Protein AF-A0A1B6L974-F1 (afdb_monomer)

Nearest PDB structures (foldseek):
  3nsm-assembly1_A  TM=9.419E-01  e=1.385E-05  Ostrinia furnacalis
  3s6t-assembly1_A  TM=9.414E-01  e=3.039E-05  Ostrinia furnacalis
  3wmb-assembly1_A  TM=9.396E-01  e=6.246E-05  Ostrinia furnacalis
  3vtr-assembly1_A  TM=9.394E-01  e=6.669E-05  Ostrinia furnacalis

Sequence (108 aa):
AADCRRLVSSCGTEYDNRLPQGRNMLGGEVAMWGELVDDQNLDGRVWPRATAAAERLWSDPVTDNRLAEDRLVEQRERLVRRGLRPEAIQPRWCSQNQGGCWGSANNS

Mean predicted aligned error: 9.19 Å

pLDDT: mean 81.61, std 17.05, range [34.72, 97.81]

Foldseek 3Di:
DPDPPPDDPPPDCPPPLFDDDDPPDPFDDDDDDPPPDDPVCVLQSCPPVVVVRVCCRPPRDNDDPVVVVLVSLVVRVVCVVVVGDYHDPAPPVCPVDPPPRVHDPPDD

Organism: NCBI:txid36148

Structure (mmCIF, N/CA/C/O backbone):
data_AF-A0A1B6L974-F1
#
_entry.id   AF-A0A1B6L974-F1
#
loop_
_atom_site.group_PDB
_atom_site.id
_atom_site.type_symbol
_atom_site.label_atom_id
_atom_site.label_alt_id
_atom_site.label_comp_id
_atom_site.label_asym_id
_atom_site.label_entity_id
_atom_site.label_seq_id
_atom_site.pdbx_PDB_ins_code
_atom_site.Cartn_x
_atom_site.Cartn_y
_atom_site.Cartn_z
_atom_site.occupancy
_atom_site.B_iso_or_equiv
_atom_site.auth_seq_id
_atom_site.auth_comp_id
_atom_site.auth_asym_id
_atom_site.auth_atom_id
_atom_site.pdbx_PDB_model_num
ATOM 1 N N . ALA A 1 1 ? 30.479 -19.336 14.129 1.00 35.59 1 ALA A N 1
ATOM 2 C CA . ALA A 1 1 ? 30.228 -18.761 12.796 1.00 35.59 1 ALA A CA 1
ATOM 3 C C . ALA A 1 1 ? 29.615 -19.855 11.936 1.00 35.59 1 ALA A C 1
ATOM 5 O O . ALA A 1 1 ? 30.315 -20.801 11.599 1.00 35.59 1 ALA A O 1
ATOM 6 N N . ALA A 1 2 ? 28.300 -19.813 11.716 1.00 34.72 2 ALA A N 1
ATOM 7 C CA . ALA A 1 2 ? 27.643 -20.776 10.841 1.00 34.72 2 ALA A CA 1
ATOM 8 C C . ALA A 1 2 ? 28.036 -20.467 9.391 1.00 34.72 2 ALA A C 1
ATOM 10 O O . ALA A 1 2 ? 27.980 -19.319 8.956 1.00 34.72 2 ALA A O 1
ATOM 11 N N . ASP A 1 3 ? 28.511 -21.496 8.697 1.00 41.66 3 ASP A N 1
ATOM 12 C CA . ASP A 1 3 ? 29.007 -21.442 7.328 1.00 41.66 3 ASP A CA 1
ATOM 13 C C . ASP A 1 3 ? 27.843 -21.200 6.353 1.00 41.66 3 ASP A C 1
ATOM 15 O O . ASP A 1 3 ? 27.012 -22.080 6.120 1.00 41.66 3 ASP A O 1
ATOM 19 N N . CYS A 1 4 ? 27.795 -19.995 5.777 1.00 53.38 4 CYS A N 1
ATOM 20 C CA . CYS A 1 4 ? 26.799 -19.568 4.788 1.00 53.38 4 CYS A CA 1
ATOM 21 C C . CYS A 1 4 ? 26.871 -20.375 3.470 1.00 53.38 4 CYS A C 1
ATOM 23 O O . CYS A 1 4 ? 26.071 -20.166 2.565 1.00 53.38 4 CYS A O 1
ATOM 25 N N . ARG A 1 5 ? 27.837 -21.294 3.323 1.00 51.34 5 ARG A N 1
ATOM 26 C CA . ARG A 1 5 ? 28.162 -21.960 2.056 1.00 51.34 5 ARG A CA 1
ATOM 27 C C . ARG A 1 5 ? 27.357 -23.238 1.770 1.00 51.34 5 ARG A C 1
ATOM 29 O O . ARG A 1 5 ? 27.461 -23.757 0.663 1.00 51.34 5 ARG A O 1
ATOM 36 N N . ARG A 1 6 ? 26.562 -23.766 2.715 1.00 51.00 6 ARG A N 1
ATOM 37 C CA . ARG A 1 6 ? 25.878 -25.073 2.541 1.00 51.00 6 ARG A CA 1
ATOM 38 C C . ARG A 1 6 ? 24.367 -25.062 2.319 1.00 51.00 6 ARG A C 1
ATOM 40 O O . ARG A 1 6 ? 23.862 -26.095 1.896 1.00 51.00 6 ARG A O 1
ATOM 47 N N . LEU A 1 7 ? 23.648 -23.969 2.583 1.00 51.41 7 LEU A N 1
ATOM 48 C CA . LEU A 1 7 ? 22.174 -23.994 2.528 1.00 51.41 7 LEU A CA 1
ATOM 49 C C . LEU A 1 7 ? 2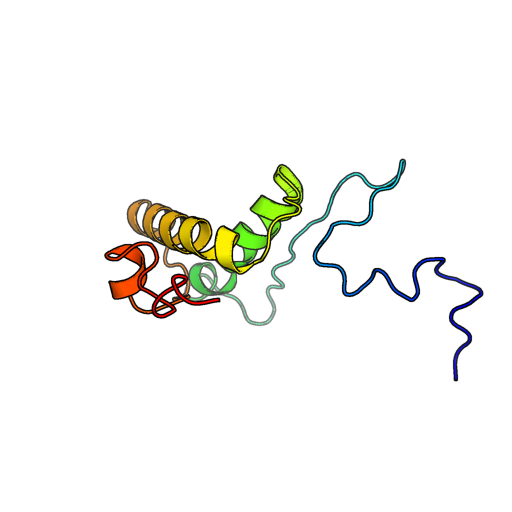1.524 -22.891 1.687 1.00 51.41 7 LEU A C 1
ATOM 51 O O . LEU A 1 7 ? 20.403 -23.091 1.234 1.00 51.41 7 LEU A O 1
ATOM 55 N N . VAL A 1 8 ? 22.199 -21.771 1.415 1.00 52.25 8 VAL A N 1
ATOM 56 C CA . VAL A 1 8 ? 21.618 -20.673 0.626 1.00 52.25 8 VAL A CA 1
ATOM 57 C C . VAL A 1 8 ? 22.703 -20.078 -0.267 1.00 52.25 8 VAL A C 1
ATOM 59 O O . VAL A 1 8 ? 23.686 -19.523 0.212 1.00 52.25 8 VAL A O 1
ATOM 62 N N . SER A 1 9 ? 22.544 -20.196 -1.585 1.00 50.41 9 SER A N 1
ATOM 63 C CA . SER A 1 9 ? 23.493 -19.693 -2.591 1.00 50.41 9 SER A CA 1
ATOM 64 C C . SER A 1 9 ? 23.529 -18.163 -2.718 1.00 50.41 9 SER A C 1
ATOM 66 O O . SER A 1 9 ? 24.149 -17.644 -3.640 1.00 50.41 9 SER A O 1
ATOM 68 N N . SER A 1 10 ? 22.870 -17.425 -1.827 1.00 55.41 10 SER A N 1
ATOM 69 C CA . SER A 1 10 ? 22.691 -15.978 -1.930 1.00 55.41 10 SER A CA 1
ATOM 70 C C . SER A 1 10 ? 23.004 -15.254 -0.620 1.00 55.41 10 SER A C 1
ATOM 72 O O . SER A 1 10 ? 22.212 -14.462 -0.127 1.00 55.41 10 SER A O 1
ATOM 74 N N . CYS A 1 11 ? 24.191 -15.477 -0.055 1.00 49.47 11 CYS A N 1
ATOM 75 C CA . CYS A 1 11 ? 24.661 -14.764 1.145 1.00 49.47 11 CYS A CA 1
ATOM 76 C C . CYS A 1 11 ? 25.068 -13.291 0.865 1.00 49.47 11 CYS A C 1
ATOM 78 O O . CYS A 1 11 ? 25.993 -12.771 1.480 1.00 49.47 11 CYS A O 1
ATOM 80 N N . GLY A 1 12 ? 24.432 -12.623 -0.105 1.00 51.75 12 GLY A N 1
ATOM 81 C CA . GLY A 1 12 ? 24.814 -11.274 -0.542 1.00 51.75 12 GLY A CA 1
ATOM 82 C C . GLY A 1 12 ? 23.757 -10.491 -1.322 1.00 51.75 12 GLY A C 1
ATOM 83 O O . GLY A 1 12 ? 23.893 -9.281 -1.433 1.00 51.75 12 GLY A O 1
ATOM 84 N N . THR A 1 13 ? 22.692 -11.134 -1.807 1.00 52.97 13 THR A N 1
ATOM 85 C CA . THR A 1 13 ? 21.577 -10.445 -2.487 1.00 52.97 13 THR A CA 1
ATOM 86 C C . THR A 1 13 ? 20.412 -10.128 -1.547 1.00 52.97 13 THR A C 1
ATOM 88 O O . THR A 1 13 ? 19.416 -9.573 -1.986 1.00 52.97 13 THR A O 1
ATOM 91 N N . GLU A 1 14 ? 20.505 -10.489 -0.262 1.00 53.94 14 GLU A N 1
ATOM 92 C CA . GLU A 1 14 ? 19.456 -10.233 0.743 1.00 53.94 14 GLU A CA 1
ATOM 93 C C . GLU A 1 14 ? 19.179 -8.725 0.915 1.00 53.94 14 GLU A C 1
ATOM 95 O O . GLU A 1 14 ? 18.057 -8.324 1.199 1.00 53.94 14 GLU A O 1
ATOM 100 N N . TYR A 1 15 ? 20.204 -7.885 0.719 1.00 58.38 15 TYR A N 1
ATOM 101 C CA . TYR A 1 15 ? 20.120 -6.427 0.865 1.00 58.38 15 TYR A CA 1
ATOM 102 C C . TYR A 1 15 ? 19.919 -5.682 -0.457 1.00 58.38 15 TYR A C 1
ATOM 104 O O . TYR A 1 15 ? 19.893 -4.449 -0.466 1.00 58.38 15 TYR A O 1
ATOM 112 N N . ASP A 1 16 ? 19.778 -6.402 -1.571 1.00 65.88 16 ASP A N 1
ATOM 113 C CA . ASP A 1 16 ? 19.386 -5.767 -2.818 1.00 65.88 16 ASP A CA 1
ATOM 114 C C . ASP A 1 16 ? 17.890 -5.459 -2.751 1.00 65.88 16 ASP A C 1
ATOM 116 O O . ASP A 1 16 ? 17.068 -6.317 -2.436 1.00 65.88 16 ASP A O 1
ATOM 120 N N . ASN A 1 17 ? 17.515 -4.225 -3.089 1.00 72.25 17 ASN A N 1
ATOM 121 C CA . ASN A 1 17 ? 16.122 -3.811 -3.253 1.00 72.25 17 ASN A CA 1
ATOM 122 C C . ASN A 1 17 ? 15.526 -4.442 -4.529 1.00 72.25 17 ASN A C 1
ATOM 124 O O . ASN A 1 17 ? 15.114 -3.719 -5.437 1.00 72.25 17 ASN A O 1
ATOM 128 N N . ARG A 1 18 ? 15.544 -5.772 -4.648 1.00 75.94 18 ARG A N 1
ATOM 129 C CA . ARG A 1 18 ? 15.023 -6.557 -5.773 1.00 75.94 18 ARG A CA 1
ATOM 130 C C . ARG A 1 18 ? 14.470 -7.879 -5.273 1.00 75.94 18 ARG A C 1
ATOM 132 O O . ARG A 1 18 ? 14.998 -8.464 -4.331 1.00 75.94 18 ARG A O 1
ATOM 139 N N . LEU A 1 19 ? 13.433 -8.368 -5.939 1.00 81.62 19 LEU A N 1
ATOM 140 C CA . LEU A 1 19 ? 12.922 -9.696 -5.641 1.00 81.62 19 LEU A CA 1
ATOM 141 C C . LEU A 1 19 ? 13.865 -10.764 -6.215 1.00 81.62 19 LEU A C 1
ATOM 143 O O . LEU A 1 19 ? 14.370 -10.610 -7.333 1.00 81.62 19 LEU A O 1
ATOM 147 N N . PRO A 1 20 ? 14.120 -11.859 -5.478 1.00 79.88 20 PRO A N 1
ATOM 148 C CA . PRO A 1 20 ? 14.870 -12.975 -6.021 1.00 79.88 20 PRO A CA 1
ATOM 149 C C . PRO A 1 20 ? 14.100 -13.564 -7.207 1.00 79.88 20 PRO A C 1
ATOM 151 O O . PRO A 1 20 ? 12.891 -13.783 -7.146 1.00 79.88 20 PRO A O 1
ATOM 154 N N . GLN A 1 21 ? 14.815 -13.805 -8.301 1.00 78.12 21 GLN A N 1
ATOM 155 C CA . GLN A 1 21 ? 14.246 -14.334 -9.535 1.00 78.12 21 GLN A CA 1
ATOM 156 C C . GLN A 1 21 ? 14.617 -15.814 -9.652 1.00 78.12 21 GLN A C 1
ATOM 158 O O . GLN A 1 21 ? 15.792 -16.181 -9.609 1.00 78.12 21 GLN A O 1
ATOM 163 N N . GLY A 1 22 ? 13.618 -16.683 -9.798 1.00 83.19 22 GLY A N 1
ATOM 164 C CA . GLY A 1 22 ? 13.829 -18.123 -9.869 1.00 83.19 22 GLY A CA 1
ATOM 165 C C . GLY A 1 22 ? 12.644 -18.845 -10.492 1.00 83.19 22 GLY A C 1
ATOM 166 O O . GLY A 1 22 ? 11.495 -18.468 -10.304 1.00 83.19 22 GLY A O 1
ATOM 167 N N . ARG A 1 23 ? 12.915 -19.937 -11.212 1.00 87.56 23 ARG A N 1
ATOM 168 C CA . ARG A 1 23 ? 11.887 -20.693 -11.950 1.00 87.56 23 ARG A CA 1
ATOM 169 C C . ARG A 1 23 ? 10.803 -21.319 -11.051 1.00 87.56 23 ARG A C 1
ATOM 171 O O . ARG A 1 23 ? 9.733 -21.649 -11.544 1.00 87.56 23 ARG A O 1
ATOM 178 N N . ASN A 1 24 ? 11.082 -21.459 -9.753 1.00 88.81 24 ASN A N 1
ATOM 179 C CA . ASN A 1 24 ? 10.158 -21.984 -8.739 1.00 88.81 24 ASN A CA 1
ATOM 180 C C . ASN A 1 24 ? 9.573 -20.884 -7.830 1.00 88.81 24 ASN A C 1
ATOM 182 O O . ASN A 1 24 ? 8.895 -21.200 -6.857 1.00 88.81 24 ASN A O 1
ATOM 186 N N . MET A 1 25 ? 9.865 -19.609 -8.097 1.00 85.38 25 MET A N 1
ATOM 187 C CA . MET A 1 25 ? 9.357 -18.482 -7.316 1.00 85.38 25 MET A CA 1
ATOM 188 C C . MET A 1 25 ? 8.128 -17.913 -8.021 1.00 85.38 25 MET A C 1
ATOM 190 O O . MET A 1 25 ? 8.229 -17.391 -9.126 1.00 85.38 25 MET A O 1
ATOM 194 N N . LEU A 1 26 ? 6.962 -18.056 -7.391 1.00 88.88 26 LEU A N 1
ATOM 195 C CA . LEU A 1 26 ? 5.685 -17.593 -7.949 1.00 88.88 26 LEU A CA 1
ATOM 196 C C . LEU A 1 26 ? 5.327 -16.167 -7.514 1.00 88.88 26 LEU A C 1
ATOM 198 O O . LEU A 1 26 ? 4.498 -15.523 -8.147 1.00 88.88 26 LEU A O 1
ATOM 202 N N . GLY A 1 27 ? 5.930 -15.687 -6.428 1.00 89.06 27 GLY A N 1
ATOM 203 C CA . GLY A 1 27 ? 5.642 -14.388 -5.840 1.00 89.06 27 GLY A CA 1
ATOM 204 C C . GLY A 1 27 ? 5.922 -14.390 -4.344 1.00 89.06 27 GLY A C 1
ATOM 205 O O . GLY A 1 27 ? 6.694 -15.209 -3.843 1.00 89.06 27 GLY A O 1
ATOM 206 N N . GLY A 1 28 ? 5.265 -13.477 -3.640 1.00 90.50 28 GLY A N 1
ATOM 207 C CA . GLY A 1 28 ? 5.338 -13.345 -2.194 1.00 90.50 28 GLY A CA 1
ATOM 208 C C . GLY A 1 28 ? 4.027 -12.819 -1.631 1.00 90.50 28 GLY A C 1
ATOM 209 O O . GLY A 1 28 ? 3.135 -12.398 -2.368 1.00 90.50 28 GLY A O 1
ATOM 210 N N . GLU A 1 29 ? 3.927 -12.843 -0.311 1.00 94.44 29 GLU A N 1
ATOM 211 C CA . GLU A 1 29 ? 2.775 -12.353 0.431 1.00 94.44 29 GLU A CA 1
ATOM 212 C C . GLU A 1 29 ? 3.222 -11.392 1.529 1.00 94.44 29 GLU A C 1
ATOM 214 O O . GLU A 1 29 ? 4.363 -11.426 1.993 1.00 94.44 29 GLU A O 1
ATOM 219 N N . VAL A 1 30 ? 2.305 -10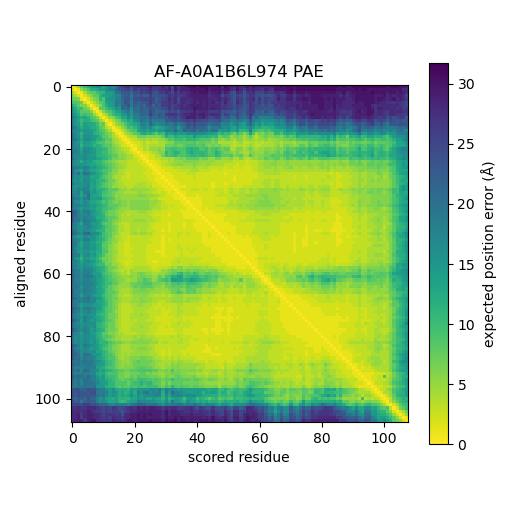.526 1.948 1.00 95.94 30 VAL A N 1
ATOM 220 C CA . VAL A 1 30 ? 2.483 -9.694 3.135 1.00 95.94 30 VAL A CA 1
ATOM 221 C C . VAL A 1 30 ? 1.480 -10.168 4.165 1.00 95.94 30 VAL A C 1
ATOM 223 O O . VAL A 1 30 ? 0.274 -10.039 3.963 1.00 95.94 30 VAL A O 1
ATOM 226 N N . ALA A 1 31 ? 1.986 -10.707 5.268 1.00 95.75 31 ALA A N 1
ATOM 227 C CA . ALA A 1 31 ? 1.159 -11.155 6.374 1.00 95.75 31 ALA A CA 1
ATOM 228 C C . ALA A 1 31 ? 0.944 -10.022 7.383 1.00 95.75 31 ALA A C 1
ATOM 230 O O . ALA A 1 31 ? 1.885 -9.351 7.812 1.00 95.75 31 ALA A O 1
ATOM 231 N N . MET A 1 32 ? -0.309 -9.848 7.788 1.00 95.88 32 MET A N 1
ATOM 232 C CA . MET A 1 32 ? -0.689 -9.070 8.958 1.00 95.88 32 MET A CA 1
ATOM 233 C C . MET A 1 32 ? -1.164 -10.080 10.004 1.00 95.88 32 MET A C 1
ATOM 235 O O . MET A 1 32 ? -2.171 -10.753 9.789 1.00 95.88 32 MET A O 1
ATOM 239 N N . TRP A 1 33 ? -0.431 -10.202 11.110 1.00 96.00 33 TRP A N 1
ATOM 240 C CA . TRP A 1 33 ? -0.776 -11.115 12.197 1.00 96.00 33 TRP A CA 1
ATOM 241 C C . TRP A 1 33 ? -1.693 -10.449 13.232 1.00 96.00 33 TRP A C 1
ATOM 243 O O . TRP A 1 33 ? -1.488 -9.305 13.645 1.00 96.00 33 TRP A O 1
ATOM 253 N N . GLY A 1 34 ? -2.755 -11.162 13.607 1.00 96.62 34 GLY A N 1
ATOM 254 C CA . GLY A 1 34 ? -3.893 -10.610 14.343 1.00 96.62 34 GLY A CA 1
ATOM 255 C C . GLY A 1 34 ? -3.697 -10.437 15.850 1.00 96.62 34 GLY A C 1
ATOM 256 O O . GLY A 1 34 ? -4.634 -10.016 16.515 1.00 96.62 34 GLY A O 1
ATOM 257 N N . GLU A 1 35 ? -2.531 -10.741 16.423 1.00 97.81 35 GLU A N 1
ATOM 258 C CA . GLU A 1 35 ? -2.342 -10.760 17.883 1.00 97.81 35 GLU A CA 1
ATOM 259 C C . GLU A 1 35 ? -2.551 -9.384 18.522 1.00 97.81 35 GLU A C 1
ATOM 261 O O . GLU A 1 35 ? -2.965 -9.290 19.675 1.00 97.81 35 GLU A O 1
ATOM 266 N N . LEU A 1 36 ? -2.255 -8.313 17.780 1.00 96.19 36 LEU A N 1
ATOM 267 C CA . LEU A 1 36 ? -2.356 -6.926 18.240 1.00 96.19 36 LEU A CA 1
ATOM 268 C C . LEU A 1 36 ? -3.151 -6.045 17.267 1.00 96.19 36 LEU A C 1
ATOM 270 O O . LEU A 1 36 ? -2.934 -4.826 17.252 1.00 96.19 36 LEU A O 1
ATOM 274 N N . VAL A 1 37 ? -3.989 -6.636 16.411 1.00 97.00 37 VAL A N 1
ATOM 275 C CA . VAL A 1 37 ? -4.748 -5.913 15.381 1.00 97.00 37 VAL A CA 1
ATOM 276 C C . VAL A 1 37 ? -6.244 -6.128 15.520 1.00 97.00 37 VAL A C 1
ATOM 278 O O . VAL A 1 37 ? -6.715 -7.240 15.724 1.00 97.00 37 VAL A O 1
ATOM 281 N N . ASP A 1 38 ? -6.970 -5.024 15.395 1.00 96.12 38 ASP A N 1
ATOM 282 C CA . ASP A 1 38 ? -8.421 -4.936 15.463 1.00 96.12 38 ASP A CA 1
ATOM 283 C C . ASP A 1 38 ? -8.950 -4.013 14.351 1.00 96.12 38 ASP A C 1
ATOM 285 O O . ASP A 1 38 ? -8.185 -3.392 13.604 1.00 96.12 38 ASP A O 1
ATOM 289 N N . ASP A 1 39 ? -10.271 -3.876 14.257 1.00 95.50 39 ASP A N 1
ATOM 290 C CA . ASP A 1 39 ? -10.931 -3.035 13.248 1.00 95.50 39 ASP A CA 1
ATOM 291 C C . ASP A 1 39 ? -10.575 -1.539 13.361 1.00 95.50 39 ASP A C 1
ATOM 293 O O . ASP A 1 39 ? -10.791 -0.756 12.429 1.00 95.50 39 ASP A O 1
ATOM 297 N N . GLN A 1 40 ? -10.043 -1.102 14.506 1.00 95.75 40 GLN A N 1
ATOM 298 C CA . GLN A 1 40 ? -9.688 0.298 14.728 1.00 95.75 40 GLN A CA 1
ATOM 299 C C . GLN A 1 40 ? -8.296 0.625 14.201 1.00 95.75 40 GLN A C 1
ATOM 301 O O . GLN A 1 40 ? -8.069 1.755 13.762 1.00 95.75 40 GLN A O 1
ATOM 306 N N . ASN A 1 41 ? -7.376 -0.341 14.217 1.00 95.50 41 ASN A N 1
ATOM 307 C CA . ASN A 1 41 ? -5.985 -0.123 13.838 1.00 95.50 41 ASN A CA 1
ATOM 308 C C . ASN A 1 41 ? -5.553 -0.839 12.544 1.00 95.50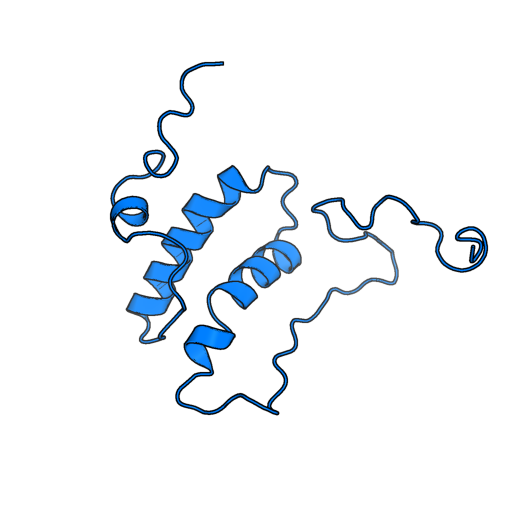 41 ASN A C 1
ATOM 310 O O . ASN A 1 41 ? -4.478 -0.520 12.029 1.00 95.50 41 ASN A O 1
ATOM 314 N N . LEU A 1 42 ? -6.381 -1.726 11.979 1.00 96.38 42 LEU A N 1
ATOM 315 C CA . LEU A 1 42 ? -6.067 -2.499 10.772 1.00 96.38 42 LEU A CA 1
ATOM 316 C C . LEU A 1 42 ? -5.620 -1.620 9.594 1.00 96.38 42 LEU A C 1
ATOM 318 O O . LEU A 1 42 ? -4.570 -1.870 9.006 1.00 96.38 42 LEU A O 1
ATOM 322 N N . ASP A 1 43 ? -6.374 -0.567 9.270 1.00 96.81 43 ASP A N 1
ATOM 323 C CA . ASP A 1 43 ? -6.097 0.268 8.093 1.00 96.81 43 ASP A CA 1
ATOM 324 C C . ASP A 1 43 ? -4.722 0.939 8.157 1.00 96.81 43 ASP A C 1
ATOM 326 O O . ASP A 1 43 ? -3.979 0.912 7.177 1.00 96.81 43 ASP A O 1
ATOM 330 N N . GLY A 1 44 ? -4.366 1.511 9.311 1.00 96.44 44 GLY A N 1
ATOM 331 C CA . GLY A 1 44 ? -3.059 2.138 9.516 1.00 96.44 44 GLY A CA 1
ATOM 332 C C . GLY A 1 44 ? -1.934 1.107 9.629 1.00 96.44 44 GLY A C 1
ATOM 333 O O . GLY A 1 44 ? -0.800 1.351 9.217 1.00 96.44 44 GLY A O 1
ATOM 334 N N . ARG A 1 45 ? -2.237 -0.094 10.136 1.00 95.75 45 ARG A N 1
ATOM 335 C CA . ARG A 1 45 ? -1.282 -1.210 10.196 1.00 95.75 45 ARG A CA 1
ATOM 336 C C . ARG A 1 45 ? -0.932 -1.724 8.796 1.00 95.75 45 ARG A C 1
ATOM 338 O O . ARG A 1 45 ? 0.236 -1.967 8.509 1.00 95.75 45 ARG A O 1
ATOM 345 N N . VAL A 1 46 ? -1.922 -1.862 7.921 1.00 96.94 46 VAL A N 1
ATOM 346 C CA . VAL A 1 46 ? -1.760 -2.469 6.592 1.00 96.94 46 V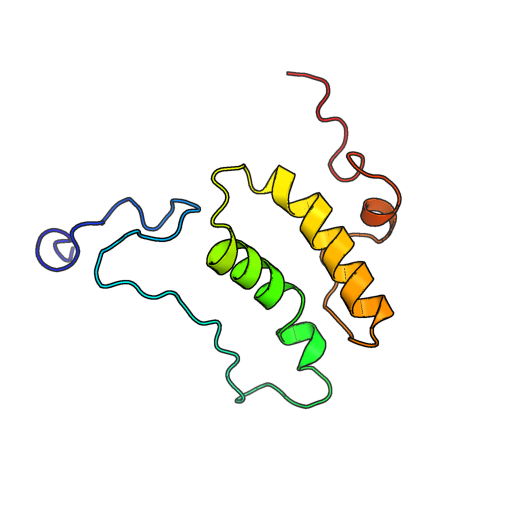AL A CA 1
ATOM 347 C C . VAL A 1 46 ? -1.332 -1.438 5.551 1.00 96.94 46 VAL A C 1
ATOM 349 O O . VAL A 1 46 ? -0.372 -1.652 4.807 1.00 96.94 46 VAL A O 1
ATOM 352 N N . TRP A 1 47 ? -2.009 -0.295 5.493 1.00 97.00 47 TRP A N 1
ATOM 353 C CA . TRP A 1 47 ? -1.798 0.711 4.460 1.00 97.00 47 TRP A CA 1
ATOM 354 C C . TRP A 1 47 ? -0.981 1.880 5.010 1.00 97.00 47 TRP A C 1
ATOM 356 O O . TRP A 1 47 ? -1.298 2.384 6.085 1.00 97.00 47 TRP A O 1
ATOM 366 N N . PRO A 1 48 ? 0.053 2.362 4.296 1.00 96.31 48 PRO A N 1
ATOM 367 C CA . PRO A 1 48 ? 0.436 2.072 2.907 1.00 96.31 48 PRO A CA 1
ATOM 368 C C . PRO A 1 48 ? 1.560 1.027 2.757 1.00 96.31 48 PRO A C 1
ATOM 370 O O . PRO A 1 48 ? 2.067 0.831 1.655 1.00 96.31 48 PRO A O 1
ATOM 373 N N . ARG A 1 49 ? 1.960 0.340 3.833 1.00 95.38 49 ARG A N 1
ATOM 374 C CA . ARG A 1 49 ? 3.046 -0.659 3.811 1.00 95.38 49 ARG A CA 1
ATOM 375 C C . ARG A 1 49 ? 2.787 -1.793 2.815 1.00 95.38 49 ARG A C 1
ATOM 377 O O . ARG A 1 49 ? 3.660 -2.114 2.013 1.00 95.38 49 ARG A O 1
ATOM 384 N N . ALA A 1 50 ? 1.571 -2.334 2.799 1.00 96.81 50 ALA A N 1
ATOM 385 C CA . ALA A 1 50 ? 1.171 -3.362 1.840 1.00 96.81 50 ALA A CA 1
ATOM 386 C C . ALA A 1 50 ? 1.180 -2.853 0.386 1.00 96.81 50 ALA A C 1
ATOM 388 O O . ALA A 1 50 ? 1.479 -3.617 -0.526 1.00 96.81 50 ALA A O 1
ATOM 389 N N . THR A 1 51 ? 0.932 -1.559 0.155 1.00 96.06 51 THR A N 1
ATOM 390 C CA . THR A 1 51 ? 1.043 -0.947 -1.180 1.00 96.06 51 THR A CA 1
ATOM 391 C C . THR A 1 51 ? 2.473 -1.010 -1.710 1.00 96.06 51 THR A C 1
ATOM 393 O O . THR A 1 51 ? 2.672 -1.340 -2.875 1.00 96.06 51 THR A O 1
ATOM 396 N N . ALA A 1 52 ? 3.467 -0.714 -0.868 1.00 92.94 52 ALA A N 1
ATOM 397 C CA . ALA A 1 52 ? 4.870 -0.753 -1.275 1.00 92.94 52 ALA A CA 1
ATOM 398 C C . ALA A 1 52 ? 5.293 -2.172 -1.690 1.00 92.94 52 ALA A C 1
ATOM 400 O O . ALA A 1 52 ? 5.948 -2.359 -2.714 1.00 92.94 52 ALA A O 1
ATOM 401 N N . ALA A 1 53 ? 4.855 -3.183 -0.936 1.00 92.88 53 ALA A N 1
ATOM 402 C CA . ALA A 1 53 ? 5.076 -4.579 -1.299 1.00 92.88 53 ALA A CA 1
ATOM 403 C C . ALA A 1 53 ? 4.324 -4.979 -2.579 1.00 92.88 53 ALA A C 1
ATOM 405 O O . ALA A 1 53 ? 4.883 -5.677 -3.421 1.00 92.88 53 ALA A O 1
ATOM 406 N N . ALA A 1 54 ? 3.088 -4.504 -2.764 1.00 95.00 54 ALA A N 1
ATOM 407 C CA . ALA A 1 54 ? 2.316 -4.756 -3.977 1.00 95.00 54 ALA A CA 1
ATOM 408 C C . ALA A 1 54 ? 3.001 -4.182 -5.229 1.00 95.00 54 ALA A C 1
ATOM 410 O O . ALA A 1 54 ? 3.025 -4.849 -6.259 1.00 95.00 54 ALA A O 1
ATOM 411 N N . GLU A 1 55 ? 3.602 -2.989 -5.146 1.00 92.94 55 GLU A N 1
ATOM 412 C CA . GLU A 1 55 ? 4.389 -2.422 -6.251 1.00 92.94 55 GLU A CA 1
ATOM 413 C C . GLU A 1 55 ? 5.575 -3.325 -6.600 1.00 92.94 55 GLU A C 1
ATOM 415 O O . GLU A 1 55 ? 5.771 -3.656 -7.766 1.00 92.94 55 GLU A O 1
ATOM 420 N N . ARG A 1 56 ? 6.314 -3.808 -5.594 1.00 89.81 56 ARG A N 1
ATOM 421 C CA . ARG A 1 56 ? 7.428 -4.740 -5.816 1.00 89.81 56 ARG A CA 1
ATOM 422 C C . ARG A 1 56 ? 6.985 -6.038 -6.471 1.00 89.81 56 ARG A C 1
ATOM 424 O O . ARG A 1 56 ? 7.591 -6.444 -7.453 1.00 89.81 56 ARG A O 1
ATOM 431 N N . LEU A 1 57 ? 5.922 -6.655 -5.970 1.00 91.62 57 LEU A N 1
ATOM 432 C CA . LEU A 1 57 ? 5.421 -7.924 -6.497 1.00 91.62 57 LEU A CA 1
ATOM 433 C C . LEU A 1 57 ? 4.818 -7.796 -7.902 1.00 91.62 57 LEU A C 1
ATOM 435 O O . LEU A 1 57 ? 4.794 -8.779 -8.637 1.00 91.62 57 LEU A O 1
ATOM 439 N N . TRP A 1 58 ? 4.331 -6.611 -8.280 1.00 92.75 58 TRP A N 1
ATOM 440 C CA . TRP A 1 58 ? 3.709 -6.390 -9.584 1.00 92.75 58 TRP A CA 1
ATOM 441 C C . TRP A 1 58 ? 4.691 -5.927 -10.662 1.00 92.75 58 TRP A C 1
ATOM 443 O O . TRP A 1 58 ? 4.639 -6.422 -11.787 1.00 92.75 58 TRP A O 1
ATOM 453 N N . SER A 1 59 ? 5.543 -4.943 -10.360 1.00 90.12 59 SER A N 1
ATOM 454 C CA . SER A 1 59 ? 6.414 -4.303 -11.357 1.00 90.12 59 SER A CA 1
ATOM 455 C C . SER A 1 59 ? 7.909 -4.510 -11.126 1.00 90.12 59 SER A C 1
ATOM 457 O O . SER A 1 59 ? 8.668 -4.255 -12.057 1.00 90.12 59 SER A O 1
ATOM 459 N N . ASP A 1 60 ? 8.324 -4.941 -9.928 1.00 87.38 60 ASP A N 1
ATOM 460 C CA . ASP A 1 60 ? 9.721 -5.096 -9.480 1.00 87.38 60 ASP A CA 1
ATOM 461 C C . ASP A 1 60 ? 10.689 -4.055 -10.085 1.00 87.38 60 ASP A C 1
ATOM 463 O O . ASP A 1 60 ? 11.617 -4.393 -10.829 1.00 87.38 60 ASP A O 1
ATOM 467 N N . PRO A 1 61 ? 10.459 -2.748 -9.844 1.00 83.75 61 PRO A N 1
ATOM 468 C CA . PRO A 1 61 ? 11.221 -1.712 -10.510 1.00 83.75 61 PRO A CA 1
ATOM 469 C C . PRO A 1 61 ? 12.665 -1.700 -10.005 1.00 83.75 61 PRO A C 1
ATOM 471 O O . PRO A 1 61 ? 12.940 -1.726 -8.806 1.00 83.75 61 PRO A O 1
ATOM 474 N N . VAL A 1 62 ? 13.600 -1.564 -10.943 1.00 82.56 62 VAL A N 1
ATOM 475 C CA . VAL A 1 62 ? 15.042 -1.475 -10.660 1.00 82.56 62 VAL A CA 1
ATOM 476 C C . VAL A 1 62 ? 15.453 -0.081 -10.148 1.00 82.56 62 VAL A C 1
ATOM 478 O O . VAL A 1 62 ? 16.610 0.155 -9.808 1.00 82.56 62 VAL A O 1
ATOM 481 N N . THR A 1 63 ? 14.511 0.862 -10.120 1.00 81.50 63 THR A N 1
ATOM 482 C CA . THR A 1 63 ? 14.730 2.265 -9.757 1.00 81.50 63 THR A CA 1
ATOM 483 C C . THR A 1 63 ? 14.976 2.460 -8.264 1.00 81.50 63 THR A C 1
ATOM 485 O O . THR A 1 63 ? 14.485 1.694 -7.436 1.00 81.50 63 THR A O 1
ATOM 488 N N . ASP A 1 64 ? 15.667 3.551 -7.931 1.00 80.12 64 ASP A N 1
ATOM 489 C CA . ASP A 1 64 ? 15.897 3.979 -6.552 1.00 80.12 64 ASP A CA 1
ATOM 490 C C . ASP A 1 64 ? 14.577 4.254 -5.807 1.00 80.12 64 ASP A C 1
ATOM 492 O O . ASP A 1 64 ? 13.580 4.705 -6.379 1.00 80.12 64 ASP A O 1
ATOM 496 N N . ASN A 1 65 ? 14.600 4.016 -4.501 1.00 78.62 65 ASN A N 1
ATOM 497 C CA . ASN A 1 65 ? 13.499 4.190 -3.561 1.00 78.62 65 ASN A CA 1
ATOM 498 C C . ASN A 1 65 ? 12.960 5.628 -3.596 1.00 78.62 65 ASN A C 1
ATOM 500 O O . ASN A 1 65 ? 11.755 5.830 -3.465 1.00 78.62 65 ASN A O 1
ATOM 504 N N . ARG A 1 66 ? 13.832 6.614 -3.848 1.00 79.81 66 ARG A N 1
ATOM 505 C CA . ARG A 1 66 ? 13.450 8.028 -3.997 1.00 79.81 66 ARG A CA 1
ATOM 506 C C . ARG A 1 66 ? 12.424 8.255 -5.106 1.00 79.81 66 ARG A C 1
ATOM 508 O O . ARG A 1 66 ? 11.520 9.060 -4.942 1.00 79.81 66 ARG A O 1
ATOM 515 N N . LEU A 1 67 ? 12.529 7.519 -6.214 1.00 82.19 67 LEU A N 1
ATOM 516 C CA . LEU A 1 67 ? 11.586 7.634 -7.332 1.00 82.19 67 LEU A CA 1
ATOM 517 C C . LEU A 1 67 ? 10.253 6.921 -7.054 1.00 82.19 67 LEU A C 1
ATOM 519 O O . LEU A 1 67 ? 9.238 7.247 -7.667 1.00 82.19 67 LEU A O 1
ATOM 523 N N . ALA A 1 68 ? 10.243 5.936 -6.152 1.00 87.12 68 ALA A N 1
ATOM 524 C CA . ALA A 1 68 ? 9.021 5.243 -5.743 1.00 87.12 68 ALA A CA 1
ATOM 525 C C . ALA A 1 68 ? 8.186 6.077 -4.761 1.00 87.12 68 ALA A C 1
ATOM 527 O O . ALA A 1 68 ? 6.973 5.904 -4.659 1.00 87.12 68 ALA A O 1
ATOM 528 N N . GLU A 1 69 ? 8.826 6.994 -4.046 1.00 85.50 69 GLU A N 1
ATOM 529 C CA . GLU A 1 69 ? 8.196 7.746 -2.977 1.00 85.50 69 GLU A CA 1
ATOM 530 C C . GLU A 1 69 ? 7.068 8.662 -3.453 1.00 85.50 69 GLU A C 1
ATOM 532 O O . GLU A 1 69 ? 5.970 8.591 -2.902 1.00 85.50 69 GLU A O 1
ATOM 537 N N . ASP A 1 70 ? 7.293 9.445 -4.512 1.00 84.62 70 ASP A N 1
ATOM 538 C CA . ASP A 1 70 ? 6.264 10.325 -5.082 1.00 84.62 70 ASP A CA 1
ATOM 539 C C . ASP A 1 70 ? 4.995 9.526 -5.441 1.00 84.62 70 ASP A C 1
ATOM 541 O O . ASP A 1 70 ? 3.868 9.930 -5.135 1.00 84.62 70 ASP A O 1
ATOM 545 N N . ARG A 1 71 ? 5.173 8.329 -6.022 1.00 89.25 71 ARG A N 1
ATOM 546 C CA . ARG A 1 71 ? 4.069 7.422 -6.374 1.00 89.25 71 ARG A CA 1
ATOM 547 C C . ARG A 1 71 ? 3.383 6.847 -5.140 1.00 89.25 71 ARG A C 1
ATOM 549 O O . ARG A 1 71 ? 2.155 6.748 -5.115 1.00 89.25 71 ARG A O 1
ATOM 556 N N . LEU A 1 72 ? 4.148 6.478 -4.114 1.00 91.44 72 LEU A N 1
ATOM 557 C CA . LEU A 1 72 ? 3.613 5.926 -2.872 1.00 91.44 72 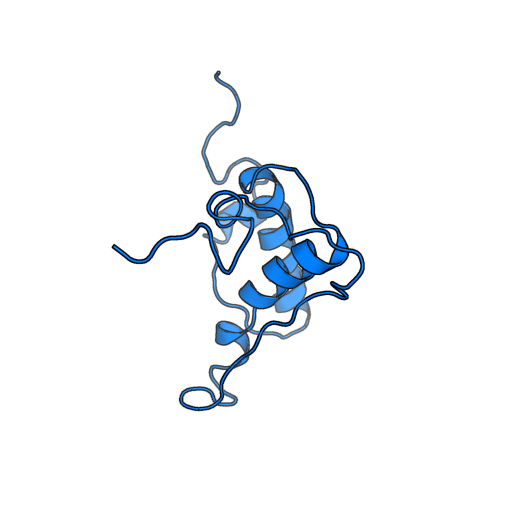LEU A CA 1
ATOM 558 C C . LEU A 1 72 ? 2.792 6.971 -2.101 1.00 91.44 72 LEU A C 1
ATOM 560 O O . LEU A 1 72 ? 1.716 6.653 -1.585 1.00 91.44 72 LEU A O 1
ATOM 564 N N . VAL A 1 73 ? 3.255 8.222 -2.071 1.00 91.31 73 VAL A N 1
ATOM 565 C CA . VAL A 1 73 ? 2.539 9.359 -1.478 1.00 91.31 73 VAL A CA 1
ATOM 566 C C . VAL A 1 73 ? 1.238 9.629 -2.233 1.00 91.31 73 VAL A C 1
ATOM 568 O O . VAL A 1 73 ? 0.179 9.743 -1.612 1.00 91.31 73 VAL A O 1
ATOM 571 N N . GLU A 1 74 ? 1.267 9.655 -3.567 1.00 90.81 74 GLU A N 1
ATOM 572 C CA . GLU A 1 74 ? 0.049 9.822 -4.365 1.00 90.81 74 GLU A CA 1
ATOM 573 C C . GLU A 1 74 ? -0.941 8.666 -4.143 1.00 90.81 74 GLU A 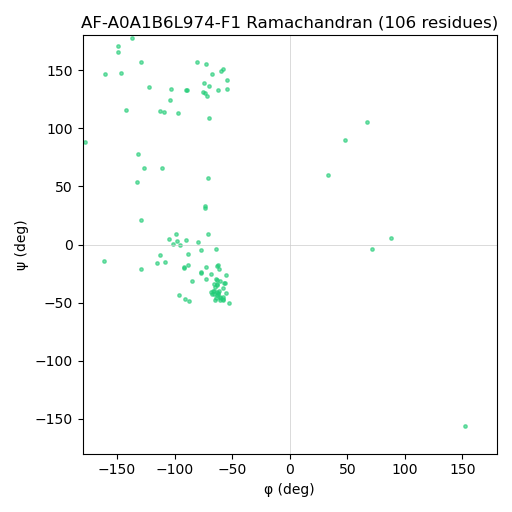C 1
ATOM 575 O O . GLU A 1 74 ? -2.149 8.872 -3.974 1.00 90.81 74 GLU A O 1
ATOM 580 N N . GLN A 1 75 ? -0.436 7.433 -4.097 1.00 94.00 75 GLN A N 1
ATOM 581 C CA . GLN A 1 75 ? -1.247 6.247 -3.869 1.00 94.00 75 GLN A CA 1
ATOM 582 C C . GLN A 1 75 ? -1.877 6.246 -2.474 1.00 94.00 75 GLN A C 1
ATOM 584 O O . GLN A 1 75 ? -3.045 5.879 -2.335 1.00 94.00 75 GLN A O 1
ATOM 589 N N . ARG A 1 76 ? -1.170 6.734 -1.450 1.00 94.88 76 ARG A N 1
ATOM 590 C CA . ARG A 1 76 ? -1.746 6.962 -0.120 1.00 94.88 76 ARG A CA 1
ATOM 591 C C . ARG A 1 76 ? -2.940 7.918 -0.191 1.00 94.88 76 ARG A C 1
ATOM 593 O O . ARG A 1 76 ? -4.001 7.597 0.339 1.00 94.88 76 ARG A O 1
ATOM 600 N N . GLU A 1 77 ? -2.815 9.052 -0.879 1.00 92.81 77 GLU A N 1
ATOM 601 C CA . GLU A 1 77 ? -3.925 10.006 -1.039 1.00 92.81 77 GLU A CA 1
ATOM 602 C C . GLU A 1 77 ? -5.105 9.396 -1.815 1.00 92.81 77 GLU A C 1
ATOM 604 O O . GLU A 1 77 ? -6.270 9.666 -1.515 1.00 92.81 77 GLU A O 1
ATOM 609 N N . ARG A 1 78 ? -4.839 8.512 -2.786 1.00 94.69 78 ARG A N 1
ATOM 610 C CA . ARG A 1 78 ? -5.890 7.730 -3.462 1.00 94.69 78 ARG A CA 1
ATOM 611 C C . ARG A 1 78 ? -6.621 6.793 -2.496 1.00 94.69 78 ARG A C 1
ATOM 613 O O . ARG A 1 78 ? -7.842 6.704 -2.593 1.00 94.69 78 ARG A O 1
ATOM 620 N N . LEU A 1 79 ? -5.922 6.132 -1.571 1.00 96.56 79 LEU A N 1
ATOM 621 C CA . LEU A 1 79 ? -6.546 5.279 -0.549 1.00 96.56 79 LEU A CA 1
ATOM 622 C C . LEU A 1 79 ? -7.403 6.098 0.426 1.00 96.56 79 LEU A C 1
ATOM 624 O O . LEU A 1 79 ? -8.538 5.712 0.697 1.00 96.56 79 LEU A O 1
ATOM 628 N N . VAL A 1 80 ? -6.920 7.267 0.864 1.00 95.19 80 VAL A N 1
ATOM 629 C CA . VAL A 1 80 ? -7.701 8.201 1.698 1.00 95.19 80 VAL A CA 1
ATOM 630 C C . VAL A 1 80 ? -8.990 8.621 0.988 1.00 95.19 80 VAL A C 1
ATOM 632 O O . VAL A 1 80 ? -10.071 8.550 1.568 1.00 95.19 80 VAL A O 1
ATOM 635 N N . ARG A 1 81 ? -8.913 8.991 -0.300 1.00 95.88 81 ARG A N 1
ATOM 636 C CA . ARG A 1 81 ? -10.098 9.344 -1.107 1.00 95.88 81 ARG A CA 1
ATOM 637 C C . ARG A 1 81 ? -11.104 8.199 -1.262 1.00 95.88 81 ARG A C 1
ATOM 639 O O . ARG A 1 81 ? -12.263 8.462 -1.560 1.00 95.88 81 ARG A O 1
ATOM 646 N N . ARG A 1 82 ? -10.679 6.949 -1.065 1.00 96.81 82 ARG A N 1
ATOM 647 C CA . ARG A 1 82 ? -11.537 5.753 -1.096 1.00 96.81 82 ARG A CA 1
ATOM 648 C C . ARG A 1 82 ? -12.128 5.394 0.272 1.00 96.81 82 ARG A C 1
ATOM 650 O O . ARG A 1 82 ? -12.805 4.380 0.373 1.00 96.81 82 ARG A O 1
ATOM 657 N N . GLY A 1 83 ? -11.890 6.206 1.305 1.00 96.44 83 GLY A N 1
ATOM 658 C CA . GLY A 1 83 ? -12.431 5.995 2.650 1.00 96.44 83 GLY A CA 1
ATOM 659 C C . GLY A 1 83 ? -11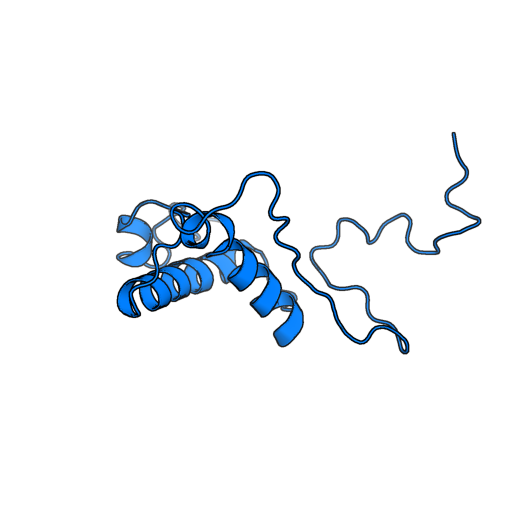.569 5.116 3.559 1.00 96.44 83 GLY A C 1
ATOM 660 O O . GLY A 1 83 ? -11.986 4.825 4.675 1.00 96.44 83 GLY A O 1
ATOM 661 N N . LEU A 1 84 ? -10.370 4.717 3.123 1.00 96.44 84 LEU A N 1
ATOM 662 C CA . LEU A 1 84 ? -9.416 4.018 3.986 1.00 96.44 84 LEU A CA 1
ATOM 663 C C . LEU A 1 84 ? -8.656 5.013 4.866 1.00 96.44 84 LEU A C 1
ATOM 665 O O . LEU A 1 84 ? -8.494 6.185 4.515 1.00 96.44 84 LEU A O 1
ATOM 669 N N . ARG A 1 85 ? -8.128 4.525 5.990 1.00 96.56 85 ARG A N 1
ATOM 670 C CA . ARG A 1 85 ? -7.331 5.316 6.942 1.00 96.56 85 ARG A CA 1
ATOM 671 C C . ARG A 1 85 ? -5.856 4.875 6.948 1.00 96.56 85 ARG A C 1
ATOM 673 O O . ARG A 1 85 ? -5.395 4.343 7.955 1.00 96.56 85 ARG A O 1
ATOM 680 N N . PRO A 1 86 ? -5.106 5.060 5.843 1.00 96.62 86 PRO A N 1
ATOM 681 C CA . PRO A 1 86 ? -3.701 4.679 5.785 1.00 96.62 86 PRO A CA 1
ATOM 682 C C . PRO A 1 86 ? -2.840 5.549 6.706 1.00 96.62 86 PRO A C 1
ATOM 684 O O . PRO A 1 86 ? -3.054 6.762 6.844 1.00 96.62 86 PRO A O 1
ATOM 687 N N . GLU A 1 87 ? -1.803 4.934 7.263 1.00 95.31 87 GLU A N 1
ATOM 688 C CA . GLU A 1 87 ? -0.792 5.599 8.078 1.00 95.31 87 GLU A CA 1
ATOM 689 C C . GLU A 1 87 ? -0.097 6.736 7.305 1.00 95.31 87 GLU A C 1
ATOM 691 O O . GLU A 1 87 ? -0.034 6.759 6.067 1.00 95.31 87 GLU A O 1
ATOM 696 N N . ALA A 1 88 ? 0.359 7.755 8.033 1.00 92.31 88 ALA A N 1
ATOM 697 C CA . ALA A 1 88 ? 1.094 8.871 7.454 1.00 92.31 88 ALA A CA 1
ATOM 698 C C . ALA A 1 88 ? 2.519 8.427 7.088 1.00 92.31 88 ALA A C 1
ATOM 700 O O . ALA A 1 88 ? 3.212 7.844 7.912 1.00 92.31 88 ALA A O 1
ATOM 701 N N . ILE A 1 89 ? 2.957 8.726 5.862 1.00 90.12 89 ILE A N 1
ATOM 702 C CA . ILE A 1 89 ? 4.346 8.486 5.422 1.00 90.12 89 ILE A CA 1
ATOM 703 C C . ILE A 1 89 ? 5.168 9.766 5.589 1.00 90.12 89 ILE A C 1
ATOM 705 O O . ILE A 1 89 ? 6.304 9.739 6.046 1.00 90.12 89 ILE A O 1
ATOM 709 N N . GLN A 1 90 ? 4.576 10.897 5.200 1.00 86.00 90 GLN A N 1
ATOM 710 C CA . GLN A 1 90 ? 5.222 12.199 5.092 1.00 86.00 90 GLN A CA 1
ATOM 711 C C . GLN A 1 90 ? 4.226 13.327 5.369 1.00 86.00 90 GLN A C 1
ATOM 713 O O .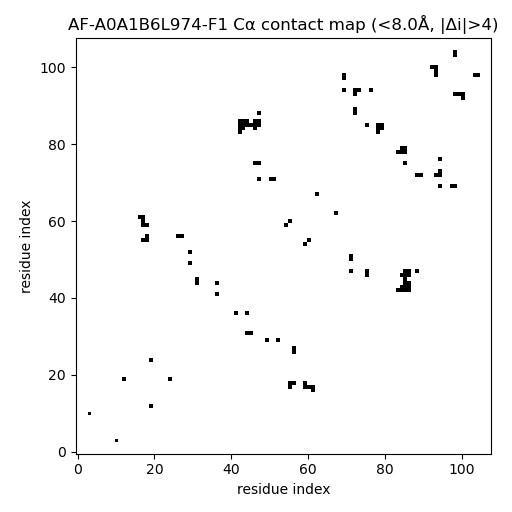 GLN A 1 90 ? 3.010 13.094 5.341 1.00 86.00 90 GLN A O 1
ATOM 718 N N . PRO A 1 91 ? 4.710 14.561 5.605 1.00 87.88 91 PRO A N 1
ATOM 719 C CA . PRO A 1 91 ? 3.846 15.726 5.688 1.00 87.88 91 PRO A CA 1
ATOM 720 C C . PRO A 1 91 ? 2.979 15.865 4.436 1.00 87.88 91 PRO A C 1
ATOM 722 O O . PRO A 1 91 ? 3.445 15.685 3.313 1.00 87.88 91 PRO A O 1
ATOM 725 N N . ARG A 1 92 ? 1.723 16.283 4.621 1.00 83.94 92 ARG A N 1
ATOM 726 C CA . ARG A 1 92 ? 0.778 16.512 3.514 1.00 83.94 92 ARG A CA 1
ATOM 727 C C . ARG A 1 92 ? 1.310 17.485 2.456 1.00 83.94 92 ARG A C 1
ATOM 729 O O . ARG A 1 92 ? 0.921 17.408 1.300 1.00 83.94 92 ARG A O 1
ATOM 736 N N . TRP A 1 93 ? 2.212 18.383 2.836 1.00 85.75 93 TRP A N 1
ATOM 737 C CA . TRP A 1 93 ? 2.863 19.294 1.902 1.00 85.75 93 TRP A CA 1
ATOM 738 C C . TRP A 1 93 ? 3.604 18.553 0.772 1.00 85.75 93 TRP A C 1
ATOM 740 O O . TRP A 1 93 ? 3.572 19.019 -0.364 1.00 85.75 93 TRP A O 1
ATOM 750 N N . CYS A 1 94 ? 4.175 17.370 1.035 1.00 82.06 94 CYS A N 1
ATOM 751 C CA . CYS A 1 94 ? 4.887 16.578 0.027 1.00 82.06 94 CYS A CA 1
ATOM 752 C C . CYS A 1 94 ? 3.962 16.060 -1.087 1.00 82.06 94 CYS A C 1
ATOM 754 O O . CYS A 1 94 ? 4.357 16.052 -2.247 1.00 82.06 94 CYS A O 1
ATOM 756 N N . SER A 1 95 ? 2.696 15.736 -0.787 1.00 82.56 95 SER A N 1
ATOM 757 C CA . SER A 1 95 ? 1.726 15.362 -1.832 1.00 82.56 95 SER A CA 1
ATOM 758 C C . SER A 1 95 ? 1.253 16.552 -2.674 1.00 82.56 95 SER A C 1
ATOM 760 O O . SER A 1 95 ? 0.754 16.368 -3.782 1.00 82.56 95 SER A O 1
ATOM 762 N N . GLN A 1 96 ? 1.413 17.774 -2.161 1.00 84.50 96 GLN A N 1
ATOM 763 C CA . GLN A 1 96 ? 1.038 19.018 -2.837 1.00 84.50 96 GLN A CA 1
ATOM 764 C C . GLN A 1 96 ? 2.192 19.628 -3.649 1.00 84.50 96 GLN A C 1
ATOM 766 O O . GLN A 1 96 ? 1.938 20.443 -4.530 1.00 84.50 96 GLN A O 1
ATOM 771 N N . ASN A 1 97 ? 3.441 19.241 -3.367 1.00 80.88 97 ASN A N 1
ATOM 772 C CA . ASN A 1 97 ? 4.650 19.826 -3.948 1.00 80.88 97 ASN A CA 1
ATOM 773 C C . ASN A 1 97 ? 5.581 18.708 -4.443 1.00 80.88 97 ASN A C 1
ATOM 775 O O . ASN A 1 97 ? 6.558 18.357 -3.778 1.00 80.88 97 ASN A O 1
ATOM 779 N N . GLN A 1 98 ? 5.255 18.137 -5.608 1.00 71.88 98 GLN A N 1
ATOM 780 C CA . GLN A 1 98 ? 6.033 17.054 -6.228 1.00 71.88 98 GLN A CA 1
ATOM 781 C C . GLN A 1 98 ? 7.505 17.456 -6.402 1.00 71.88 98 GLN A C 1
ATOM 783 O O . GLN A 1 98 ? 7.797 18.572 -6.834 1.00 71.88 98 GLN A O 1
ATOM 788 N N . GLY A 1 99 ? 8.433 16.568 -6.029 1.00 71.38 99 GLY A N 1
ATOM 789 C CA . GLY A 1 99 ? 9.879 16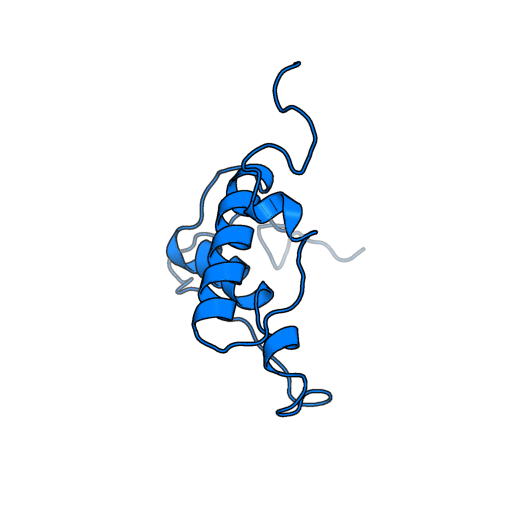.833 -6.057 1.00 71.38 99 GLY A CA 1
ATOM 790 C C . GLY A 1 99 ? 10.392 17.822 -4.996 1.00 71.38 99 GLY A C 1
ATOM 791 O O . GLY A 1 99 ? 11.599 18.030 -4.883 1.00 71.38 99 GLY A O 1
ATOM 792 N N . GLY A 1 100 ? 9.506 18.424 -4.194 1.00 73.25 100 GLY A N 1
ATOM 793 C CA . GLY A 1 100 ? 9.863 19.383 -3.147 1.00 73.25 100 GLY A CA 1
ATOM 794 C C . GLY A 1 100 ? 10.171 18.752 -1.787 1.00 73.25 100 GLY A C 1
ATOM 795 O O . GLY A 1 100 ? 10.788 19.409 -0.953 1.00 73.25 100 GLY A O 1
ATOM 796 N N . CYS A 1 101 ? 9.761 17.499 -1.548 1.00 75.94 101 CYS A N 1
ATOM 797 C CA . CYS A 1 101 ? 9.771 16.894 -0.208 1.00 75.94 101 CYS A CA 1
ATOM 798 C C . CYS A 1 101 ? 11.174 16.754 0.410 1.00 75.94 101 CYS A C 1
ATOM 800 O O . CYS A 1 101 ? 11.338 16.937 1.614 1.00 75.94 101 CYS A O 1
ATOM 802 N N . TRP A 1 102 ? 12.193 16.491 -0.412 1.00 68.88 102 TRP A N 1
ATOM 803 C CA . TRP A 1 102 ? 13.573 16.282 0.050 1.00 68.88 102 TRP A CA 1
ATOM 804 C C . TRP A 1 102 ? 14.499 17.481 -0.142 1.00 68.88 102 TRP A C 1
ATOM 806 O O . TRP A 1 102 ? 15.669 17.391 0.217 1.00 68.88 102 TRP A O 1
ATOM 816 N N . GLY A 1 103 ? 13.994 18.595 -0.682 1.00 59.62 103 GLY A N 1
ATOM 817 C CA . GLY A 1 103 ? 14.810 19.743 -1.072 1.00 59.62 103 GLY A CA 1
ATOM 818 C C . GLY A 1 103 ? 15.737 19.420 -2.251 1.00 59.62 103 GLY A C 1
ATOM 819 O O . GLY A 1 103 ? 16.758 18.768 -2.093 1.00 59.62 103 GLY A O 1
ATOM 820 N N . SER A 1 104 ? 15.394 19.917 -3.440 1.00 52.88 104 SER A N 1
ATOM 821 C CA . SER A 1 104 ? 16.289 20.056 -4.601 1.00 52.88 104 SER A CA 1
ATOM 822 C C . SER A 1 104 ? 17.142 18.832 -4.985 1.00 52.88 104 SER A C 1
ATOM 824 O O . SER A 1 104 ? 18.332 18.774 -4.690 1.00 52.88 104 SER A O 1
ATOM 826 N N . ALA A 1 105 ? 16.612 17.960 -5.846 1.00 50.97 105 ALA A N 1
ATOM 827 C CA . ALA A 1 105 ? 17.435 17.091 -6.701 1.00 50.97 105 ALA A CA 1
ATOM 828 C C . ALA A 1 105 ? 18.108 17.861 -7.868 1.00 50.97 105 ALA A C 1
ATOM 830 O O . ALA A 1 105 ? 18.284 17.317 -8.949 1.00 50.97 105 ALA A O 1
ATOM 831 N N . ASN A 1 106 ? 18.476 19.130 -7.657 1.00 57.00 106 ASN A N 1
ATOM 832 C CA . ASN A 1 106 ? 19.211 19.963 -8.610 1.00 57.00 106 ASN A CA 1
ATOM 833 C C . ASN A 1 106 ? 20.457 20.548 -7.919 1.00 57.00 106 ASN A C 1
ATOM 835 O O . ASN A 1 106 ? 20.515 21.750 -7.670 1.00 57.00 106 ASN A O 1
ATOM 839 N N . ASN A 1 107 ? 21.406 19.684 -7.540 1.00 51.59 107 ASN A N 1
ATOM 840 C CA . ASN A 1 107 ? 22.852 19.967 -7.514 1.00 51.59 107 ASN A CA 1
ATOM 841 C C . ASN A 1 107 ? 23.642 18.723 -7.067 1.00 51.59 107 ASN A C 1
ATOM 843 O O . ASN A 1 107 ? 23.912 18.545 -5.878 1.00 51.59 107 ASN A O 1
ATOM 847 N N . SER A 1 108 ? 23.998 17.872 -8.034 1.00 44.84 108 SER A N 1
ATOM 848 C CA . SER A 1 108 ? 25.230 17.063 -8.143 1.00 44.84 108 SER A CA 1
ATOM 849 C C . SER A 1 108 ? 25.232 16.383 -9.507 1.00 44.84 108 SER A C 1
ATOM 851 O O . SER A 1 108 ? 24.261 15.640 -9.768 1.00 44.84 108 SER A O 1
#

InterPro domains:
  IPR015883 Beta-hexosaminidase, catalytic domain [PF00728] (20-60)
  IPR017853 Glycoside hydrolase superfamily [SSF51445] (20-97)
  IPR025705 Beta-hexosaminidase [PR00738] (25-41)
  IPR025705 Beta-hexosaminidase [PR00738] (42-59)
  IPR025705 Beta-hexosaminidase [PTHR22600] (20-98)

Secondary structure (DSSP, 8-state):
---TTTT-S-TTSTTSSS----TT---------GGG--TTTHHHHHTTHHHHHHHHHHH---S-HHHHHHHHHHHHHHHHHTT--PPP-S-HHHHHSTTTTTS-S---

Solvent-accessible surface area (backbone atoms only — not comparable to full-atom values): 7281 Å² total; per-residue (Å²): 133,85,73,62,84,79,83,50,101,56,90,73,57,81,82,45,88,61,78,87,84,51,99,87,60,91,76,85,84,86,87,82,75,64,92,87,53,48,93,86,48,41,45,41,70,45,28,52,62,55,54,58,53,48,48,45,76,71,65,56,60,90,67,61,69,76,73,48,44,66,55,50,50,49,50,46,55,52,41,43,76,71,73,45,59,50,46,83,90,67,64,73,64,40,73,75,34,80,78,51,70,82,60,64,96,79,83,133

Radius of gyration: 17.69 Å; Cα contacts (8 Å, |Δi|>4): 64; chains: 1; bounding box: 43×45×30 Å